Protein AF-A0A2N0LZD0-F1 (afdb_monomer_lite)

Foldseek 3Di:
DPDDDDPDDAVVNCVVLVFDWDPVPPTDGADWDFDADPPGDTPDIWYDPDPDTDDDPVNSVVVVVVVVVVVVVVVVVVD

Secondary structure (DSSP, 8-state):
--S-------HHHHHHHTPPB-GGGTS-BPPEEEEE-GGG-EEEEEE-SSSS----HHHHHHHHHHHHHHHHHHHHHT-

Sequence (79 aa):
MTFPMGYGATKADGDLLGSWWSEERGGYIQPTELLLGRGGTVLGAMYASGPVGRMGADEAIRLITRRENMRKEEEGAAH

Radius of gyration: 16.33 Å; chains: 1; bounding box: 40×24×42 Å

Structure (mmCIF, N/CA/C/O backbone):
data_AF-A0A2N0LZD0-F1
#
_entry.id   AF-A0A2N0LZD0-F1
#
loop_
_atom_site.group_PDB
_atom_site.id
_atom_site.type_symbol
_atom_site.label_atom_id
_atom_site.label_alt_id
_atom_site.label_comp_id
_atom_site.label_asym_id
_atom_site.label_entity_id
_atom_site.label_seq_id
_atom_site.pdbx_PDB_ins_code
_atom_site.Cartn_x
_atom_site.Cartn_y
_atom_site.Cartn_z
_atom_site.occupancy
_atom_site.B_iso_or_equiv
_atom_site.auth_seq_id
_atom_site.auth_comp_id
_atom_site.auth_asym_id
_atom_site.auth_atom_id
_atom_site.pdbx_PDB_model_num
ATOM 1 N N . MET A 1 1 ? 14.987 -7.613 11.075 1.00 63.34 1 MET A N 1
ATOM 2 C CA . MET A 1 1 ? 13.677 -7.413 10.417 1.00 63.34 1 MET A CA 1
ATOM 3 C C . MET A 1 1 ? 12.601 -7.722 11.443 1.00 63.34 1 MET A C 1
ATOM 5 O O . MET A 1 1 ? 12.644 -8.809 11.999 1.00 63.34 1 MET A O 1
ATOM 9 N N . THR A 1 2 ? 11.730 -6.766 11.772 1.00 94.94 2 THR A N 1
ATOM 10 C CA . THR A 1 2 ? 10.710 -6.908 12.837 1.00 94.94 2 THR A CA 1
ATOM 11 C C . THR A 1 2 ? 9.319 -7.260 12.304 1.00 94.94 2 THR A C 1
ATOM 13 O O . THR A 1 2 ? 8.412 -7.503 13.091 1.00 94.94 2 THR A O 1
ATOM 16 N N . PHE A 1 3 ? 9.149 -7.309 10.981 1.00 94.50 3 PHE A N 1
ATOM 17 C CA . PHE A 1 3 ? 7.898 -7.634 10.303 1.00 94.50 3 PHE A CA 1
ATOM 18 C C . PHE A 1 3 ? 8.159 -8.467 9.033 1.00 94.50 3 PHE A C 1
ATOM 20 O O . PHE A 1 3 ? 9.290 -8.457 8.526 1.00 94.50 3 PHE A O 1
ATOM 27 N N . PRO A 1 4 ? 7.149 -9.207 8.531 1.00 94.88 4 PRO A N 1
ATOM 28 C CA . PRO A 1 4 ? 7.264 -9.993 7.306 1.00 94.88 4 PRO A CA 1
ATOM 29 C C . PRO A 1 4 ? 7.557 -9.117 6.087 1.00 94.88 4 PRO A C 1
ATOM 31 O O . PRO A 1 4 ? 6.958 -8.058 5.919 1.00 94.88 4 PRO A O 1
ATOM 34 N N . MET A 1 5 ? 8.447 -9.592 5.218 1.00 93.75 5 MET A N 1
ATOM 35 C CA . MET A 1 5 ? 8.787 -8.939 3.956 1.00 93.75 5 MET A CA 1
ATOM 36 C C . MET A 1 5 ? 8.470 -9.877 2.799 1.00 93.75 5 MET A C 1
ATOM 38 O O . MET A 1 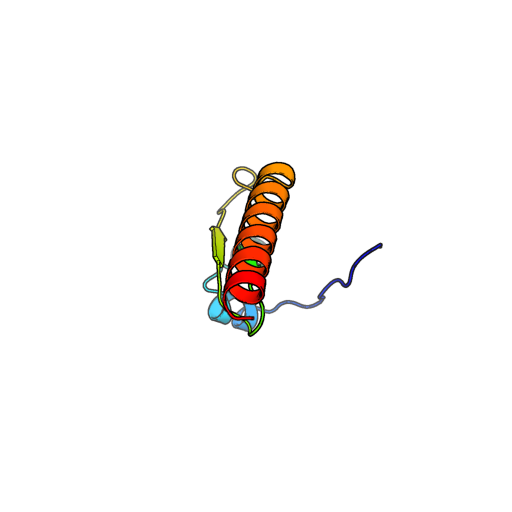5 ? 8.966 -11.003 2.766 1.00 93.75 5 MET A O 1
ATOM 42 N N . GLY A 1 6 ? 7.665 -9.404 1.848 1.00 91.00 6 GLY A N 1
ATOM 43 C CA . GLY A 1 6 ? 7.512 -10.066 0.555 1.00 91.00 6 GLY A CA 1
ATOM 44 C C . GLY A 1 6 ? 8.772 -9.890 -0.296 1.00 91.00 6 GLY A C 1
ATOM 45 O O . GLY A 1 6 ? 9.431 -8.852 -0.227 1.00 91.00 6 GLY A O 1
ATOM 46 N N . TYR A 1 7 ? 9.106 -10.896 -1.101 1.00 92.19 7 TYR A N 1
ATOM 47 C CA . TYR A 1 7 ? 10.231 -10.868 -2.036 1.00 92.19 7 TYR A CA 1
ATOM 48 C C . TYR A 1 7 ? 9.792 -11.412 -3.396 1.00 92.19 7 TYR A C 1
ATOM 50 O O . TYR A 1 7 ? 8.931 -12.286 -3.459 1.00 92.19 7 TYR A O 1
ATOM 58 N N . GLY A 1 8 ? 10.405 -10.911 -4.471 1.00 91.75 8 GLY A N 1
ATOM 59 C CA . GLY A 1 8 ? 10.140 -11.389 -5.829 1.00 91.75 8 GLY A CA 1
ATOM 60 C C . GLY A 1 8 ? 8.849 -10.853 -6.449 1.00 91.75 8 GLY A C 1
ATOM 61 O O . GLY A 1 8 ? 8.267 -11.540 -7.280 1.00 91.75 8 GLY A O 1
ATOM 62 N N . ALA A 1 9 ? 8.405 -9.653 -6.055 1.00 91.94 9 ALA A N 1
ATOM 63 C CA . ALA A 1 9 ? 7.251 -9.001 -6.671 1.00 91.94 9 ALA A CA 1
ATOM 64 C C . ALA A 1 9 ? 7.444 -8.863 -8.190 1.00 91.94 9 ALA A C 1
ATOM 66 O O . ALA A 1 9 ? 8.480 -8.394 -8.668 1.00 91.94 9 ALA A O 1
ATOM 67 N N . THR A 1 10 ? 6.431 -9.281 -8.934 1.00 94.12 10 THR A N 1
ATOM 68 C CA . THR A 1 10 ? 6.404 -9.326 -10.393 1.00 94.12 10 THR A CA 1
ATOM 69 C C . THR A 1 10 ? 5.557 -8.192 -10.964 1.00 94.12 10 THR A C 1
ATOM 71 O O . THR A 1 10 ? 4.823 -7.509 -10.246 1.00 94.12 10 THR A O 1
ATOM 74 N N . LYS A 1 11 ? 5.606 -8.014 -12.289 1.00 94.50 11 LYS A N 1
ATOM 75 C CA . LYS A 1 11 ? 4.713 -7.080 -12.982 1.00 94.50 11 LYS A CA 1
ATOM 76 C C . LYS A 1 11 ? 3.236 -7.423 -12.764 1.00 94.50 11 LYS A C 1
ATOM 78 O O . LYS A 1 11 ? 2.443 -6.516 -12.560 1.00 94.50 11 LYS A O 1
ATOM 83 N N . ALA A 1 12 ? 2.892 -8.712 -12.722 1.00 96.06 12 ALA A N 1
ATOM 84 C CA . ALA A 1 12 ? 1.525 -9.154 -12.450 1.00 96.06 12 ALA A CA 1
ATOM 85 C C . ALA A 1 12 ? 1.040 -8.725 -11.054 1.00 96.06 12 ALA A C 1
ATOM 87 O O . ALA A 1 12 ? -0.119 -8.349 -10.905 1.00 96.06 12 ALA A O 1
ATOM 88 N N . ASP A 1 13 ? 1.924 -8.717 -10.049 1.00 95.00 13 ASP A N 1
ATOM 89 C CA . ASP A 1 13 ? 1.595 -8.188 -8.720 1.00 95.00 13 ASP A CA 1
ATOM 90 C C . ASP A 1 13 ? 1.368 -6.670 -8.770 1.00 95.00 13 ASP A C 1
ATOM 92 O O . ASP A 1 13 ? 0.440 -6.157 -8.149 1.00 95.00 13 ASP A O 1
ATOM 96 N N . GLY A 1 14 ? 2.183 -5.949 -9.549 1.00 93.81 14 GLY A N 1
ATOM 97 C CA . GLY A 1 14 ? 1.994 -4.519 -9.798 1.00 93.81 14 GLY A CA 1
ATOM 98 C C . GLY A 1 14 ? 0.654 -4.216 -10.469 1.00 93.81 14 GLY A C 1
ATOM 99 O O . GLY A 1 14 ? -0.091 -3.368 -9.984 1.00 93.81 14 GLY A O 1
ATOM 100 N N . ASP A 1 15 ? 0.313 -4.956 -11.524 1.00 95.00 15 ASP A N 1
ATOM 101 C CA . ASP A 1 15 ? -0.956 -4.822 -12.245 1.00 95.00 15 ASP A CA 1
ATOM 102 C C . ASP A 1 15 ? -2.155 -5.140 -11.334 1.00 95.00 15 ASP A C 1
ATOM 104 O O . ASP A 1 15 ? -3.157 -4.425 -11.359 1.00 95.00 15 ASP A O 1
ATOM 108 N N . LEU A 1 16 ? -2.039 -6.159 -10.471 1.00 95.31 16 LEU A N 1
ATOM 109 C CA . LEU A 1 16 ? -3.065 -6.513 -9.485 1.00 95.31 16 LEU A CA 1
ATOM 110 C C . LEU A 1 16 ? -3.316 -5.384 -8.473 1.00 95.31 16 LEU A C 1
ATOM 112 O O . LEU A 1 16 ? -4.458 -5.143 -8.083 1.00 95.31 16 LEU A O 1
ATOM 116 N N . LEU A 1 17 ? -2.258 -4.695 -8.045 1.00 93.94 17 LEU A N 1
ATOM 117 C CA . LEU A 1 17 ? -2.327 -3.593 -7.081 1.00 93.94 17 LEU A CA 1
ATOM 118 C C . LEU A 1 17 ? -2.641 -2.232 -7.731 1.00 93.94 17 LEU A C 1
ATOM 120 O O . LEU A 1 17 ? -2.845 -1.242 -7.020 1.00 93.94 17 LEU A O 1
ATOM 124 N N . GLY A 1 18 ? -2.670 -2.161 -9.066 1.00 93.06 18 GLY A N 1
ATOM 125 C CA . GLY A 1 18 ? -2.770 -0.906 -9.816 1.00 93.06 18 GLY A CA 1
ATOM 126 C C . GLY A 1 18 ? -1.528 -0.020 -9.675 1.00 93.06 18 GLY A C 1
ATOM 127 O O . GLY A 1 18 ? -1.606 1.201 -9.807 1.00 93.06 18 GLY A O 1
ATOM 128 N N . SER A 1 19 ? -0.385 -0.615 -9.349 1.00 92.25 19 SER A N 1
ATOM 129 C CA . SER A 1 19 ? 0.878 0.080 -9.161 1.00 92.25 19 SER A CA 1
ATOM 130 C C . SER A 1 19 ? 1.514 0.475 -10.488 1.00 92.25 19 SER A C 1
ATOM 132 O O . SER A 1 19 ? 1.474 -0.271 -11.464 1.00 92.25 19 SER A O 1
ATOM 134 N N . TRP A 1 20 ? 2.223 1.605 -10.507 1.00 90.38 20 TRP A N 1
ATOM 135 C CA . TRP A 1 20 ? 3.098 1.904 -11.635 1.00 90.38 20 TRP A CA 1
ATOM 136 C C . TRP A 1 20 ? 4.324 0.984 -11.622 1.00 90.38 20 TRP A C 1
ATOM 138 O O . TRP A 1 20 ? 5.033 0.877 -10.614 1.00 90.38 20 TRP A O 1
ATOM 148 N N . TRP A 1 21 ? 4.578 0.348 -12.764 1.00 91.50 21 TRP A N 1
ATOM 149 C CA . TRP A 1 21 ? 5.703 -0.550 -12.979 1.00 91.50 21 TRP A CA 1
ATOM 150 C C . TRP A 1 21 ? 6.833 0.155 -13.732 1.00 91.50 21 TRP A C 1
ATOM 152 O O . TRP A 1 21 ? 6.633 0.720 -14.809 1.00 91.50 21 TRP A O 1
ATOM 162 N N . SER A 1 22 ? 8.044 0.108 -13.175 1.00 89.56 22 SER A N 1
ATOM 163 C CA . SER A 1 22 ? 9.205 0.790 -13.745 1.00 89.56 22 SER A CA 1
ATOM 164 C C . SER A 1 22 ? 9.904 -0.037 -14.826 1.00 89.56 22 SER A C 1
ATOM 166 O O . SER A 1 22 ? 10.960 -0.619 -14.579 1.00 89.56 22 SER A O 1
ATOM 168 N N . GLU A 1 23 ? 9.340 -0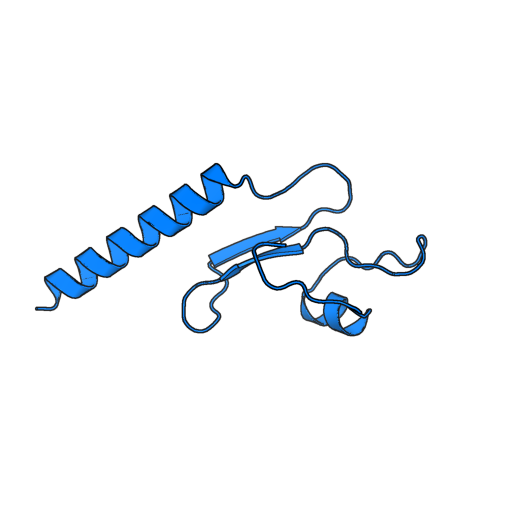.064 -16.036 1.00 89.12 23 GLU A N 1
ATOM 169 C CA . GLU A 1 23 ? 9.941 -0.779 -17.180 1.00 89.12 23 GLU A CA 1
ATOM 170 C C . GLU A 1 23 ? 11.371 -0.297 -17.470 1.00 89.12 23 GLU A C 1
ATOM 172 O O . GLU A 1 23 ? 12.299 -1.090 -17.608 1.00 89.12 23 GLU A O 1
ATOM 177 N N . GLU A 1 24 ? 11.576 1.021 -17.479 1.00 87.00 24 GLU A N 1
ATOM 178 C CA . GLU A 1 24 ? 12.859 1.643 -17.831 1.00 87.00 24 GLU A CA 1
ATOM 179 C C . GLU A 1 24 ? 13.967 1.419 -16.788 1.00 87.00 24 GLU A C 1
ATOM 181 O O . GLU A 1 24 ? 15.140 1.658 -17.072 1.00 87.00 24 GLU A O 1
ATOM 186 N N . ARG A 1 25 ? 13.623 0.974 -15.570 1.00 83.75 25 ARG A N 1
ATOM 187 C CA . ARG A 1 25 ? 14.570 0.809 -14.452 1.00 83.75 25 ARG A CA 1
ATOM 188 C C . ARG A 1 25 ? 14.706 -0.641 -13.989 1.00 83.75 25 ARG A C 1
ATOM 190 O O . ARG A 1 25 ? 15.001 -0.891 -12.823 1.00 83.75 25 ARG A O 1
ATOM 197 N N . GLY A 1 26 ? 14.502 -1.591 -14.899 1.00 83.69 26 GLY A N 1
ATOM 198 C CA . GLY A 1 26 ? 14.706 -3.016 -14.629 1.00 83.69 26 GLY A CA 1
ATOM 199 C C . GLY A 1 26 ? 13.535 -3.712 -13.935 1.00 83.69 26 GLY A C 1
ATOM 200 O O . GLY A 1 26 ? 13.695 -4.851 -13.511 1.00 83.69 26 GLY A O 1
ATOM 201 N N . GLY A 1 27 ? 12.370 -3.061 -13.854 1.00 89.25 27 GLY A N 1
ATOM 202 C CA . GLY A 1 27 ? 11.120 -3.682 -13.432 1.00 89.25 27 GLY A CA 1
ATOM 203 C C . GLY A 1 27 ? 10.957 -3.781 -11.919 1.00 89.25 27 GLY A C 1
ATOM 204 O O . GLY A 1 27 ? 11.374 -4.748 -11.289 1.00 89.25 27 GLY A O 1
ATOM 205 N N . TYR A 1 28 ? 10.302 -2.782 -11.334 1.00 90.19 28 TYR A N 1
ATOM 206 C CA . TYR A 1 28 ? 9.848 -2.829 -9.947 1.00 90.19 28 TYR A CA 1
ATOM 207 C C . TYR A 1 28 ? 8.621 -1.940 -9.743 1.00 90.19 28 TYR A C 1
ATOM 209 O O . TYR A 1 28 ? 8.362 -1.009 -10.513 1.00 90.19 28 TYR A O 1
ATOM 217 N N . ILE A 1 29 ? 7.887 -2.227 -8.673 1.00 91.19 29 ILE A N 1
ATOM 218 C CA . ILE A 1 29 ? 6.725 -1.462 -8.225 1.00 91.19 29 ILE A CA 1
ATOM 219 C C . ILE A 1 29 ? 7.200 -0.199 -7.496 1.00 91.19 29 ILE A C 1
ATOM 221 O O . ILE A 1 29 ? 8.006 -0.273 -6.567 1.00 91.19 29 ILE A O 1
ATOM 225 N N . GLN A 1 30 ? 6.700 0.967 -7.901 1.00 89.12 30 GLN A N 1
ATOM 226 C CA . GLN A 1 30 ? 6.859 2.196 -7.114 1.00 89.12 30 GLN A CA 1
ATOM 227 C C . GLN A 1 30 ? 5.988 2.161 -5.844 1.00 89.12 30 GLN A C 1
ATOM 229 O O . GLN A 1 30 ? 5.058 1.353 -5.779 1.00 89.12 30 GLN A O 1
ATOM 234 N N . PRO A 1 31 ? 6.255 3.006 -4.825 1.00 91.12 31 PRO A N 1
ATOM 235 C CA . PRO A 1 31 ? 5.534 2.950 -3.557 1.00 91.12 31 PRO A CA 1
ATOM 236 C C . PRO A 1 31 ? 4.016 2.882 -3.748 1.00 91.12 31 PRO A C 1
ATOM 238 O O . PRO A 1 31 ? 3.396 3.787 -4.308 1.00 91.12 31 PRO A O 1
ATOM 241 N N . THR A 1 32 ? 3.454 1.759 -3.304 1.00 93.50 32 THR A N 1
ATOM 242 C CA . THR A 1 32 ? 2.023 1.465 -3.274 1.00 93.50 32 THR A CA 1
ATOM 243 C C . THR A 1 32 ? 1.704 1.042 -1.855 1.00 93.50 32 THR A C 1
ATOM 245 O O . THR A 1 32 ? 2.076 -0.045 -1.415 1.00 93.50 32 THR A O 1
ATOM 248 N N . GLU A 1 33 ? 1.093 1.949 -1.107 1.00 94.06 33 GLU A N 1
ATOM 249 C CA . GLU A 1 33 ? 0.888 1.813 0.329 1.00 94.06 33 GLU A CA 1
ATOM 250 C C . GLU A 1 33 ? -0.611 1.718 0.602 1.00 94.06 33 GLU A C 1
ATOM 252 O O . GLU A 1 33 ? -1.376 2.607 0.231 1.00 94.06 33 GLU A O 1
ATOM 257 N N . LEU A 1 34 ? -1.036 0.627 1.240 1.00 94.75 34 LEU A N 1
ATOM 258 C CA . LEU A 1 34 ? -2.440 0.335 1.515 1.00 94.75 34 LEU A CA 1
ATOM 259 C C . LEU A 1 34 ? -2.654 0.194 3.021 1.00 94.75 34 LEU A C 1
ATOM 261 O O . LEU A 1 34 ? -1.961 -0.577 3.685 1.00 94.75 34 LEU A O 1
ATOM 265 N N . LEU A 1 35 ? -3.656 0.892 3.553 1.00 95.00 35 LEU A N 1
ATOM 266 C CA . LEU A 1 35 ? -4.199 0.611 4.879 1.00 95.00 35 LEU A CA 1
ATOM 267 C C . LEU A 1 35 ? -5.382 -0.329 4.733 1.00 95.00 35 LEU A C 1
ATOM 269 O O . LEU A 1 35 ? -6.385 0.021 4.112 1.00 95.00 35 LEU A O 1
ATOM 273 N N . LEU A 1 36 ? -5.269 -1.509 5.330 1.00 94.06 36 LEU A N 1
ATOM 274 C CA . LEU A 1 36 ? -6.296 -2.538 5.268 1.00 94.06 36 LEU A CA 1
ATOM 275 C C . LEU A 1 36 ? -7.023 -2.646 6.608 1.00 94.06 36 LEU A C 1
ATOM 277 O O . LEU A 1 36 ? -6.407 -2.699 7.671 1.00 94.06 36 LEU A O 1
ATOM 281 N N . GLY A 1 37 ? -8.347 -2.692 6.544 1.00 91.62 37 GLY A N 1
ATOM 282 C CA . GLY A 1 37 ? -9.202 -3.095 7.648 1.00 91.62 37 GLY A CA 1
ATOM 283 C C . GLY A 1 37 ? -9.302 -4.616 7.752 1.00 91.62 37 GLY A C 1
ATOM 284 O O . GLY A 1 37 ? -8.854 -5.368 6.880 1.00 91.62 37 GLY A O 1
ATOM 285 N N . ARG A 1 38 ? -9.945 -5.089 8.823 1.00 87.44 38 ARG A N 1
ATOM 286 C CA . ARG A 1 38 ? -10.263 -6.513 8.977 1.00 87.44 38 ARG A CA 1
ATOM 287 C C . ARG A 1 38 ? -11.124 -6.985 7.798 1.00 87.44 38 ARG A C 1
ATOM 289 O O . ARG A 1 38 ? -12.043 -6.285 7.389 1.00 87.44 38 ARG A O 1
ATOM 296 N N . GLY A 1 39 ? -10.818 -8.164 7.259 1.00 89.31 39 GLY A N 1
ATOM 297 C CA . GLY A 1 39 ? -11.531 -8.722 6.102 1.00 89.31 39 GLY A CA 1
ATOM 298 C C . GLY A 1 39 ? -11.034 -8.229 4.738 1.00 89.31 39 GLY A C 1
ATOM 299 O O . GLY A 1 39 ? -11.611 -8.610 3.728 1.00 89.31 39 GLY A O 1
ATOM 300 N N . GLY A 1 40 ? -9.963 -7.427 4.690 1.00 91.50 40 GLY A N 1
ATOM 301 C CA . GLY A 1 40 ? -9.324 -7.017 3.434 1.00 91.50 40 GLY A CA 1
ATOM 302 C C . GLY A 1 40 ? -9.876 -5.728 2.819 1.00 91.50 40 GLY A C 1
ATOM 303 O O . GLY A 1 40 ? -9.479 -5.365 1.717 1.00 91.50 40 GLY A O 1
ATOM 304 N N . THR A 1 41 ? -10.756 -5.008 3.518 1.00 92.50 41 THR A N 1
ATOM 305 C CA . THR A 1 41 ? -11.271 -3.711 3.056 1.00 92.50 41 THR A CA 1
ATOM 306 C C . THR A 1 41 ? -10.157 -2.667 3.007 1.00 92.50 41 THR A C 1
ATOM 308 O O . THR A 1 41 ? -9.507 -2.412 4.019 1.00 92.50 41 THR A O 1
ATOM 311 N N . VAL A 1 42 ? -9.972 -2.005 1.864 1.00 93.69 42 VAL A N 1
ATOM 312 C CA . VAL A 1 42 ? -9.032 -0.881 1.734 1.00 93.69 42 VAL A CA 1
ATOM 313 C C . VAL A 1 42 ? -9.623 0.363 2.405 1.00 93.69 42 VAL A C 1
ATOM 315 O O . VAL A 1 42 ? -10.676 0.856 2.011 1.00 93.69 42 VAL A O 1
ATOM 318 N N . LEU A 1 43 ? -8.946 0.870 3.435 1.00 92.94 43 LEU A N 1
ATOM 319 C CA . LEU A 1 43 ? -9.338 2.056 4.209 1.00 92.94 43 LEU A CA 1
ATOM 320 C C . LEU A 1 43 ? -8.648 3.334 3.724 1.00 92.94 43 LEU A C 1
ATOM 322 O O . LEU A 1 43 ? -9.123 4.435 3.995 1.00 92.94 43 LEU A O 1
ATOM 326 N N . GLY A 1 44 ? -7.514 3.178 3.047 1.00 92.44 44 GLY A N 1
ATOM 327 C CA . GLY A 1 44 ? -6.726 4.256 2.474 1.00 92.44 44 GLY A CA 1
ATOM 328 C C . GLY A 1 44 ? -5.652 3.690 1.557 1.00 92.44 44 GLY A C 1
ATOM 329 O O . GLY A 1 44 ? -5.178 2.573 1.773 1.00 92.44 44 GLY A O 1
ATOM 330 N N . ALA A 1 45 ? -5.289 4.459 0.537 1.00 93.56 45 ALA A N 1
ATOM 331 C CA . ALA A 1 45 ? -4.271 4.091 -0.434 1.00 93.56 45 ALA A CA 1
ATOM 332 C C . ALA A 1 45 ? -3.414 5.310 -0.783 1.00 93.56 45 ALA A C 1
ATOM 334 O O . ALA A 1 45 ? -3.921 6.432 -0.846 1.00 93.56 45 ALA A O 1
ATOM 335 N N . MET A 1 46 ? -2.127 5.078 -1.014 1.00 92.81 46 MET A N 1
ATOM 336 C CA . MET A 1 46 ? -1.176 6.086 -1.463 1.00 92.81 46 MET A CA 1
ATOM 337 C C . MET A 1 46 ? -0.309 5.492 -2.571 1.00 92.81 46 MET A C 1
ATOM 339 O O . MET A 1 46 ? 0.255 4.409 -2.412 1.00 92.81 46 MET A O 1
ATOM 343 N N . TYR A 1 47 ? -0.209 6.216 -3.681 1.00 92.00 47 TYR A N 1
ATOM 344 C CA . TYR A 1 47 ? 0.607 5.853 -4.833 1.00 92.00 47 TYR A CA 1
ATOM 345 C C . TYR A 1 47 ? 1.577 6.998 -5.103 1.00 92.00 47 TYR A C 1
ATOM 347 O O . TYR A 1 47 ? 1.158 8.152 -5.200 1.00 92.00 47 TYR A O 1
ATOM 355 N N . ALA A 1 48 ? 2.862 6.685 -5.240 1.00 88.56 48 ALA A N 1
ATOM 356 C CA . ALA A 1 48 ? 3.882 7.669 -5.583 1.00 88.56 48 ALA A CA 1
ATOM 357 C C . ALA A 1 48 ? 4.646 7.231 -6.828 1.00 88.56 48 ALA A C 1
ATOM 359 O O . ALA A 1 48 ? 4.975 6.063 -6.980 1.00 88.56 48 ALA A O 1
ATOM 360 N N . SER A 1 49 ? 4.965 8.176 -7.710 1.00 79.38 49 SER A N 1
ATOM 361 C CA . SER A 1 49 ? 5.766 7.935 -8.917 1.00 79.38 49 SER A CA 1
ATOM 362 C C . SER A 1 49 ? 7.252 8.279 -8.731 1.00 79.38 49 SER A C 1
ATOM 364 O O . SER A 1 49 ? 8.001 8.337 -9.705 1.00 79.38 49 SER A O 1
ATOM 366 N N . GLY A 1 50 ? 7.689 8.568 -7.499 1.00 77.88 50 GLY A N 1
ATOM 367 C CA . GLY A 1 50 ? 9.036 9.054 -7.201 1.00 77.88 50 GLY A CA 1
ATOM 368 C C . GLY A 1 50 ? 9.363 9.069 -5.701 1.00 77.88 50 GLY A C 1
ATOM 369 O O . GLY A 1 50 ? 8.667 8.439 -4.909 1.00 77.88 50 GLY A O 1
ATOM 370 N N . PRO A 1 51 ? 10.430 9.776 -5.277 1.00 79.62 51 PRO A N 1
ATOM 371 C CA . PRO A 1 51 ? 10.900 9.746 -3.887 1.00 79.62 51 PRO A CA 1
ATOM 372 C C . PRO A 1 51 ? 10.002 10.519 -2.909 1.00 79.62 51 PRO A C 1
ATOM 374 O O . PRO A 1 51 ? 10.176 10.400 -1.698 1.00 79.62 51 PRO A O 1
ATOM 377 N N . VAL A 1 52 ? 9.078 11.328 -3.428 1.00 82.06 52 VAL A N 1
ATOM 378 C CA . VAL A 1 52 ? 8.190 12.192 -2.650 1.00 82.06 52 VAL A CA 1
ATOM 379 C C . VAL A 1 52 ? 6.802 11.572 -2.588 1.00 82.06 52 VAL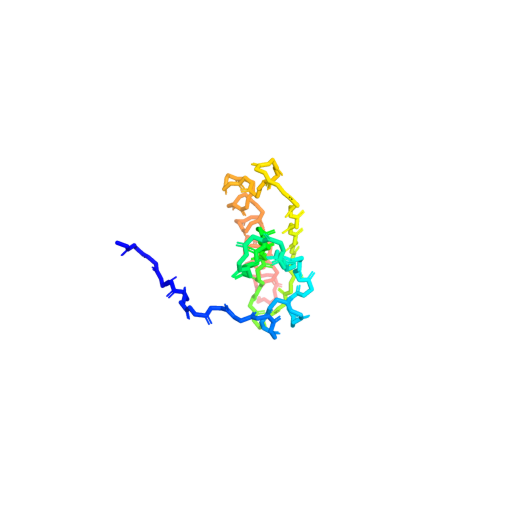 A C 1
ATOM 381 O O . VAL A 1 52 ? 6.291 11.092 -3.596 1.00 82.06 52 VAL A O 1
ATOM 384 N N . GLY A 1 53 ? 6.187 11.652 -1.410 1.00 78.69 53 GLY A N 1
ATOM 385 C CA . GLY A 1 53 ? 4.877 11.075 -1.146 1.00 78.69 53 GLY A CA 1
ATOM 386 C C . GLY A 1 53 ? 5.030 9.679 -0.565 1.00 78.69 53 GLY A C 1
ATOM 387 O O . GLY A 1 53 ? 5.297 8.718 -1.276 1.00 78.69 53 GLY A O 1
ATOM 388 N N . ARG A 1 54 ? 4.863 9.581 0.751 1.00 87.38 54 ARG A N 1
ATOM 389 C CA . ARG A 1 54 ? 4.670 8.329 1.485 1.00 87.38 54 ARG A CA 1
ATOM 390 C C . ARG A 1 54 ? 3.646 8.574 2.569 1.00 87.38 54 ARG A C 1
ATOM 392 O O . ARG A 1 54 ? 3.454 9.720 2.982 1.00 87.38 54 ARG A O 1
ATOM 399 N N . MET A 1 55 ? 3.008 7.515 3.033 1.00 91.81 55 MET A N 1
ATOM 400 C CA . MET A 1 55 ? 2.131 7.604 4.181 1.00 91.81 55 MET A CA 1
ATOM 401 C C . MET A 1 55 ? 2.954 7.948 5.422 1.00 91.81 55 MET A C 1
ATOM 403 O O . MET A 1 55 ? 3.914 7.257 5.770 1.00 91.81 55 MET A O 1
ATOM 407 N N . GLY A 1 56 ? 2.579 9.032 6.100 1.00 92.81 56 GLY A N 1
ATOM 408 C CA . GLY A 1 56 ? 3.152 9.356 7.397 1.00 92.81 56 GLY A CA 1
ATOM 409 C C . GLY A 1 56 ? 2.786 8.267 8.401 1.00 92.81 56 GLY A C 1
ATOM 410 O O . GLY A 1 56 ? 1.604 7.981 8.600 1.00 92.81 56 GLY A O 1
ATOM 411 N N . ALA A 1 57 ? 3.783 7.664 9.052 1.00 92.69 57 ALA A N 1
ATOM 412 C CA . ALA A 1 57 ? 3.539 6.613 10.040 1.00 92.69 57 ALA A CA 1
ATOM 413 C C . ALA A 1 57 ? 2.629 7.110 11.178 1.00 92.69 57 ALA A C 1
ATOM 415 O O . ALA A 1 57 ? 1.688 6.419 11.566 1.00 92.69 57 ALA A O 1
ATOM 416 N N . ASP A 1 58 ? 2.847 8.340 11.648 1.00 95.69 58 ASP A N 1
ATOM 417 C CA . ASP A 1 58 ? 2.043 8.955 12.709 1.00 95.69 58 ASP A CA 1
ATOM 418 C C . ASP A 1 58 ? 0.582 9.165 12.286 1.00 95.69 58 ASP A C 1
ATOM 420 O O . ASP A 1 58 ? -0.347 8.929 13.063 1.00 95.69 58 ASP A O 1
ATOM 424 N N . GLU A 1 59 ? 0.356 9.562 11.032 1.00 92.44 59 GLU A N 1
ATOM 425 C CA . GLU A 1 59 ? -0.986 9.752 10.476 1.00 92.44 59 GLU A CA 1
ATOM 426 C C . GLU A 1 59 ? -1.712 8.414 10.309 1.00 92.44 59 GLU A C 1
ATOM 428 O O . GLU A 1 59 ? -2.881 8.297 10.691 1.00 92.44 59 GLU A O 1
ATOM 433 N N . ALA A 1 60 ? -1.008 7.387 9.823 1.00 94.12 60 ALA A N 1
ATOM 434 C CA . ALA A 1 60 ? -1.526 6.027 9.726 1.00 94.12 60 ALA A CA 1
ATOM 435 C C . ALA A 1 60 ? -1.934 5.488 11.105 1.00 94.12 60 ALA A C 1
ATOM 437 O O . ALA A 1 60 ? -3.061 5.022 11.280 1.00 94.12 60 ALA A O 1
ATOM 438 N N . ILE A 1 61 ? -1.061 5.617 12.110 1.00 95.69 61 ILE A N 1
ATOM 439 C CA . ILE A 1 61 ? -1.332 5.183 13.489 1.00 95.69 61 ILE A CA 1
ATOM 440 C C . ILE A 1 61 ? -2.536 5.928 14.064 1.00 95.69 61 ILE A C 1
ATOM 442 O O . ILE A 1 61 ? -3.412 5.306 14.674 1.00 95.69 61 ILE A O 1
ATOM 446 N N . ARG A 1 62 ? -2.620 7.247 13.856 1.00 95.44 62 ARG A N 1
ATOM 447 C CA . ARG A 1 62 ? -3.743 8.060 14.337 1.00 95.44 62 ARG A CA 1
ATOM 448 C C . ARG A 1 62 ? -5.063 7.622 13.706 1.00 95.44 62 ARG A C 1
ATOM 450 O O . ARG A 1 62 ? -6.063 7.505 14.417 1.00 95.44 62 ARG A O 1
ATOM 457 N N . LEU A 1 63 ? -5.074 7.362 12.397 1.00 92.94 63 LEU A N 1
ATOM 458 C CA . LEU A 1 63 ? -6.255 6.871 11.689 1.00 92.94 63 LEU A CA 1
ATOM 459 C C . LEU A 1 63 ? -6.677 5.490 12.201 1.00 92.94 63 LEU A C 1
ATOM 461 O O . LEU A 1 63 ? -7.847 5.309 12.541 1.00 92.94 63 LEU A O 1
ATOM 465 N N . ILE A 1 64 ? -5.738 4.544 12.297 1.00 94.50 64 ILE A N 1
ATOM 466 C CA . ILE A 1 64 ? -5.997 3.179 12.781 1.00 94.50 64 ILE A CA 1
ATOM 467 C C . ILE A 1 64 ? -6.562 3.224 14.202 1.00 94.50 64 ILE A C 1
ATOM 469 O O . ILE A 1 64 ? -7.630 2.673 14.457 1.00 94.50 64 ILE A O 1
ATOM 473 N N . THR A 1 65 ? -5.899 3.945 15.109 1.00 95.69 65 THR A N 1
ATOM 474 C CA . THR A 1 65 ? -6.325 4.078 16.510 1.00 95.69 65 THR A CA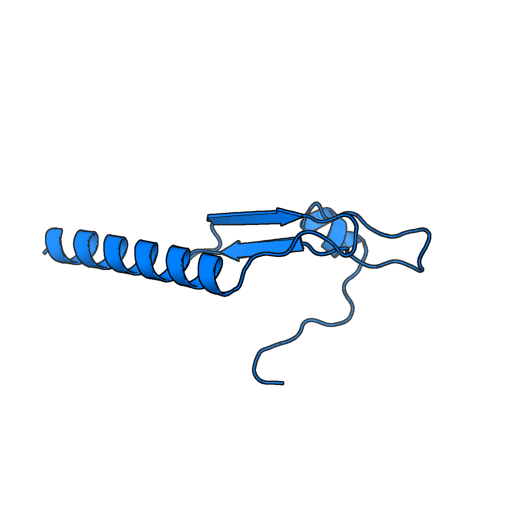 1
ATOM 475 C C . THR A 1 65 ? -7.742 4.633 16.611 1.00 95.69 65 THR A C 1
ATOM 477 O O . THR A 1 65 ? -8.577 4.083 17.327 1.00 95.69 65 THR A O 1
ATOM 480 N N . ARG A 1 66 ? -8.048 5.700 15.858 1.00 95.25 66 ARG A N 1
ATOM 481 C CA . ARG A 1 66 ? -9.389 6.293 15.857 1.00 95.25 66 ARG A CA 1
ATOM 482 C C . ARG A 1 66 ? -10.447 5.296 15.380 1.00 95.25 66 ARG A C 1
ATOM 484 O O . ARG A 1 66 ? -11.508 5.221 15.991 1.00 95.25 66 ARG A O 1
ATOM 491 N N . ARG A 1 67 ? -10.180 4.543 14.307 1.00 92.88 67 ARG A N 1
ATOM 492 C CA . ARG A 1 67 ? -11.133 3.550 13.782 1.00 92.88 67 ARG A CA 1
ATOM 493 C C . ARG A 1 67 ? -11.364 2.399 14.751 1.00 92.88 67 ARG A C 1
ATOM 495 O O . ARG A 1 67 ? -12.509 2.013 14.953 1.00 92.88 67 ARG A O 1
ATOM 502 N N . GLU A 1 68 ? -10.307 1.899 15.382 1.00 93.44 68 GLU A N 1
ATOM 503 C CA . GLU A 1 68 ? -10.437 0.834 16.377 1.00 93.44 68 GLU A CA 1
ATOM 504 C C . GLU A 1 68 ? -11.215 1.285 17.617 1.00 93.44 68 GLU A C 1
ATOM 506 O O . GLU A 1 68 ? -11.963 0.488 18.177 1.00 93.44 68 GLU A O 1
ATOM 511 N N . ASN A 1 69 ? -11.088 2.550 18.028 1.00 95.56 69 ASN A N 1
ATOM 512 C CA . ASN A 1 69 ? -11.884 3.092 19.130 1.00 95.56 69 ASN A CA 1
ATOM 513 C C . ASN A 1 69 ? -13.371 3.196 18.768 1.00 95.56 69 ASN A C 1
ATOM 515 O O . ASN A 1 69 ? -14.192 2.684 19.521 1.00 95.56 69 ASN A O 1
ATOM 519 N N . MET A 1 70 ? -13.711 3.751 17.597 1.00 93.12 70 MET A N 1
ATOM 520 C CA . MET A 1 70 ? -15.112 3.831 17.144 1.00 93.12 70 MET A CA 1
ATOM 521 C C . MET A 1 70 ? -15.760 2.442 17.067 1.00 93.12 70 MET A C 1
ATOM 523 O O . MET A 1 70 ? -16.867 2.251 17.556 1.00 93.12 70 MET A O 1
ATOM 527 N N . ARG A 1 71 ? -15.037 1.436 16.554 1.00 90.75 71 ARG A N 1
ATOM 528 C CA . ARG A 1 71 ? -15.525 0.049 16.519 1.00 90.75 71 ARG A CA 1
ATOM 529 C C . ARG A 1 71 ? -15.845 -0.492 17.918 1.00 90.75 71 ARG A C 1
ATOM 531 O O . ARG A 1 71 ? -16.863 -1.146 18.100 1.00 90.75 71 ARG A O 1
ATOM 538 N N . LYS A 1 72 ? -14.978 -0.244 18.906 1.00 93.44 72 LYS A N 1
ATOM 539 C CA . LYS A 1 72 ? -15.203 -0.696 20.292 1.00 93.44 72 LYS A CA 1
ATOM 540 C C . LYS A 1 72 ? -16.408 -0.010 20.934 1.00 93.44 72 LYS A C 1
ATOM 542 O O . LYS A 1 72 ? -17.118 -0.647 21.703 1.00 93.44 72 LYS A O 1
ATOM 547 N N . GLU A 1 73 ? -16.621 1.270 20.639 1.00 94.94 73 GLU A N 1
ATOM 548 C CA . GLU A 1 73 ? -17.788 2.023 21.112 1.00 94.94 73 GLU A CA 1
ATOM 549 C C . GLU A 1 73 ? -19.086 1.462 20.514 1.00 94.94 73 GLU A C 1
ATOM 551 O O . GLU A 1 73 ? -20.040 1.228 21.250 1.00 94.94 73 GLU A O 1
ATOM 556 N N . GLU A 1 74 ? -19.099 1.168 19.210 1.00 92.06 74 GLU A N 1
ATOM 557 C CA . GLU A 1 74 ? -20.232 0.530 18.523 1.00 92.06 74 GLU A CA 1
ATOM 558 C C . GLU A 1 74 ? -20.531 -0.874 19.077 1.00 92.06 74 GLU A C 1
ATOM 560 O O . GLU A 1 74 ? -21.686 -1.201 19.338 1.00 92.06 74 GLU A O 1
ATOM 565 N N . GLU A 1 75 ? -19.498 -1.692 19.313 1.00 90.94 75 GLU A N 1
ATOM 566 C CA . GLU A 1 75 ? -19.634 -3.025 19.923 1.00 90.94 75 GLU A CA 1
ATOM 567 C C . GLU A 1 75 ? -20.150 -2.954 21.367 1.00 90.94 75 GLU A C 1
ATOM 569 O O . GLU A 1 75 ? -20.961 -3.784 21.772 1.00 90.94 75 GLU A O 1
ATOM 574 N N . GLY A 1 76 ? -19.701 -1.962 22.141 1.00 89.69 76 GLY A N 1
ATOM 575 C CA . GLY A 1 76 ? -20.157 -1.740 23.512 1.00 89.69 76 GLY A CA 1
ATOM 576 C C . GLY A 1 76 ? -21.583 -1.197 23.600 1.00 89.69 76 GLY A C 1
ATOM 577 O O . GLY A 1 76 ? -22.287 -1.521 24.546 1.00 89.69 76 GLY A O 1
ATOM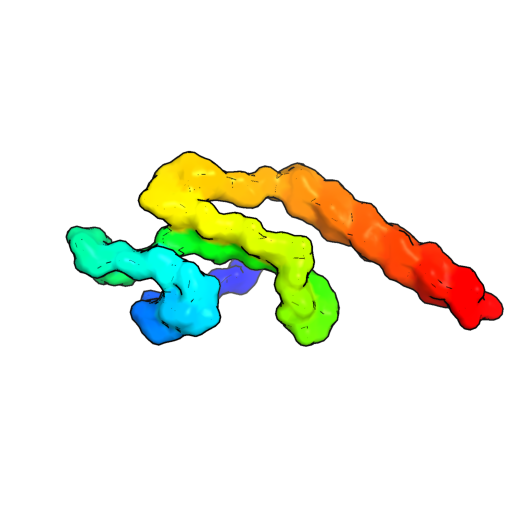 578 N N . ALA A 1 77 ? -22.022 -0.403 22.621 1.00 84.19 77 ALA A N 1
ATOM 57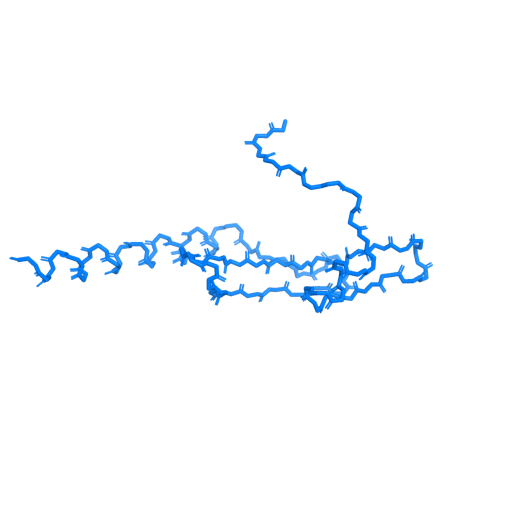9 C CA . ALA A 1 77 ? -23.391 0.110 22.543 1.00 84.19 77 ALA A CA 1
ATOM 580 C C . ALA A 1 77 ? -24.413 -0.942 22.073 1.00 84.19 77 ALA A C 1
ATOM 582 O O . ALA A 1 77 ? -25.615 -0.753 22.249 1.00 84.19 77 ALA A O 1
ATOM 583 N N . ALA A 1 78 ? -23.947 -2.028 21.450 1.00 75.00 78 ALA A N 1
ATOM 584 C CA . ALA A 1 78 ? -24.778 -3.144 21.004 1.00 75.00 78 ALA A CA 1
ATOM 585 C C . ALA A 1 78 ? -25.066 -4.188 22.108 1.00 75.00 78 ALA A C 1
ATOM 587 O O . ALA A 1 78 ? -25.827 -5.126 21.860 1.00 75.00 78 ALA A O 1
ATOM 588 N N . HIS A 1 79 ? -24.465 -4.032 23.295 1.00 57.53 79 HIS A N 1
ATOM 589 C CA . HIS A 1 79 ? -24.633 -4.880 24.480 1.00 57.53 79 HIS A CA 1
ATOM 590 C C . HIS A 1 79 ? -25.397 -4.160 25.595 1.00 57.53 79 HIS A C 1
ATOM 592 O O . HIS A 1 79 ? -26.130 -4.871 26.320 1.00 57.53 79 HIS A O 1
#

pLDDT: mean 90.44, std 6.61, range [57.53, 96.06]